Protein AF-Q69IJ0-F1 (afdb_monomer_lite)

Organism: Oryza sativa subsp. japonica (NCBI:txid39947)

Radius of gyration: 19.17 Å; chains: 1; bounding box: 58×36×35 Å

pLDDT: mean 77.03, std 14.43, range [33.19, 94.06]

Secondary structure (DSSP, 8-state):
-HHHHHHHHHHHHHHHHHHHHHHHHHHHHHHHHHHHHHHHHGGG-SS-HHHHHHHHHHHHHHHHHHHHTT----HHHHHHHHHHHHHHHTTT-HHHHHHHHHHHHHHHHHHHHHHHTT---------

Sequence (127 aa):
MAQNKTMALLLATLVAVVAVVRATEEKDIEEAVCSEHCNDEEKEGTIDHKHCVDIYILTNRELFGALERGMKPSMEQFSALCNEGCSKEFKEDPATNKKCVDSCIVDAKELNGHLAKGGASSVPARA

Foldseek 3Di:
DVVVVVVVVVVVVVVVVVVVVVVVVVVVVLLVVQLVVLVVVCVVVLDDSVLSSVLSSLLVCLCVVCVVVVHPDQLVRSLVSQLVSLCVVCVVPVSSSVVSSVVSNVVSVVSNVCVVVVDPDDPPPDD

Structure (mmCIF, N/CA/C/O backbone):
data_AF-Q69IJ0-F1
#
_entry.id   AF-Q69IJ0-F1
#
loop_
_atom_site.group_PDB
_atom_site.id
_atom_site.type_symbol
_atom_site.label_atom_id
_atom_site.label_alt_id
_atom_site.label_comp_id
_atom_site.label_asym_id
_atom_site.label_entity_id
_atom_site.label_seq_id
_atom_site.pdbx_PDB_ins_code
_atom_site.Cartn_x
_atom_site.Cartn_y
_atom_site.Cartn_z
_atom_site.occupancy
_atom_site.B_iso_or_equiv
_atom_site.auth_seq_id
_atom_site.auth_comp_id
_atom_site.auth_asym_id
_atom_site.auth_atom_id
_atom_site.pdbx_PDB_model_num
ATOM 1 N N . MET A 1 1 ? -49.354 -19.114 -0.661 1.00 59.06 1 MET A N 1
ATOM 2 C CA . MET A 1 1 ? -47.931 -19.366 -0.312 1.00 59.06 1 MET A CA 1
ATOM 3 C C . MET A 1 1 ? -46.922 -18.849 -1.350 1.00 59.06 1 MET A C 1
ATOM 5 O O . MET A 1 1 ? -45.817 -18.518 -0.946 1.00 59.06 1 MET A O 1
ATOM 9 N N . ALA A 1 2 ? -47.256 -18.734 -2.648 1.00 61.66 2 ALA A N 1
ATOM 10 C CA . ALA A 1 2 ? -46.324 -18.227 -3.673 1.00 61.66 2 ALA A CA 1
ATOM 11 C C . ALA A 1 2 ? -45.944 -16.739 -3.505 1.00 61.66 2 ALA A C 1
ATOM 13 O O . ALA A 1 2 ? -44.785 -16.389 -3.686 1.00 61.66 2 ALA A O 1
ATOM 14 N N . GLN A 1 3 ? -46.887 -15.893 -3.074 1.00 64.44 3 GLN A N 1
ATOM 15 C CA . GLN A 1 3 ? -46.674 -14.447 -2.932 1.00 64.44 3 GLN A CA 1
ATOM 16 C C . GLN A 1 3 ? -45.586 -14.083 -1.904 1.00 64.44 3 GLN A C 1
ATOM 18 O O . GLN A 1 3 ? -44.828 -13.145 -2.110 1.00 64.44 3 GLN A O 1
ATOM 23 N N . ASN A 1 4 ? -45.455 -14.850 -0.814 1.00 69.75 4 ASN A N 1
ATOM 24 C CA . ASN A 1 4 ? -44.410 -14.595 0.182 1.00 69.75 4 ASN A CA 1
ATOM 25 C C . ASN A 1 4 ? -43.009 -14.916 -0.372 1.00 69.75 4 ASN A C 1
ATOM 27 O O . ASN A 1 4 ? -42.046 -14.217 -0.078 1.00 69.75 4 ASN A O 1
ATOM 31 N N . LYS A 1 5 ? -42.900 -15.941 -1.233 1.00 72.94 5 LYS A N 1
ATOM 32 C CA . LYS A 1 5 ? -41.632 -16.294 -1.887 1.00 72.94 5 LYS A CA 1
ATOM 33 C C . LYS A 1 5 ? -41.193 -15.223 -2.885 1.00 72.94 5 LYS A C 1
ATOM 35 O O . LYS A 1 5 ? -40.012 -14.900 -2.914 1.00 72.94 5 LYS A O 1
ATOM 40 N N . THR A 1 6 ? -42.115 -14.654 -3.667 1.00 77.56 6 THR A N 1
ATOM 41 C CA . THR A 1 6 ? -41.784 -13.554 -4.591 1.00 77.56 6 THR A CA 1
ATOM 42 C C . THR A 1 6 ? -41.367 -12.289 -3.851 1.00 77.56 6 THR A C 1
ATOM 44 O O . THR A 1 6 ? -40.383 -11.675 -4.248 1.00 77.56 6 THR A O 1
ATOM 47 N N . MET A 1 7 ? -42.039 -11.928 -2.752 1.00 74.19 7 MET A N 1
ATOM 48 C CA . MET A 1 7 ? -41.624 -10.774 -1.941 1.00 74.19 7 MET A CA 1
ATOM 49 C C . MET A 1 7 ? -40.246 -10.991 -1.303 1.00 74.19 7 MET A C 1
ATOM 51 O O . MET A 1 7 ? -39.407 -10.097 -1.357 1.00 74.19 7 MET A O 1
ATOM 55 N N . ALA A 1 8 ? -39.975 -12.186 -0.766 1.00 80.81 8 ALA A N 1
ATOM 56 C CA . ALA A 1 8 ? -38.658 -12.523 -0.226 1.00 80.81 8 ALA A CA 1
ATOM 57 C C . ALA A 1 8 ? -37.554 -12.460 -1.296 1.00 80.81 8 ALA A C 1
ATOM 59 O O . ALA A 1 8 ? -36.475 -11.938 -1.026 1.00 80.81 8 ALA A O 1
ATOM 60 N N . LEU A 1 9 ? -37.833 -12.940 -2.515 1.00 84.62 9 LEU A N 1
ATOM 61 C CA . LEU A 1 9 ? -36.892 -12.867 -3.634 1.00 84.62 9 LEU A CA 1
ATOM 62 C C . LEU A 1 9 ? -36.588 -11.410 -4.012 1.00 84.62 9 LEU A C 1
ATOM 64 O O . LEU A 1 9 ? -35.423 -11.050 -4.131 1.00 84.62 9 LEU A O 1
ATOM 68 N N . LEU A 1 10 ? -37.620 -10.565 -4.137 1.00 84.56 10 LEU A N 1
ATOM 69 C CA . LEU A 1 10 ? -37.459 -9.143 -4.464 1.00 84.56 10 LEU A CA 1
ATOM 70 C C . LEU A 1 10 ? -36.643 -8.401 -3.400 1.00 84.56 10 LEU A C 1
ATOM 72 O O . LEU A 1 10 ? -35.755 -7.624 -3.745 1.00 84.56 10 LEU A O 1
ATOM 76 N N . LEU A 1 11 ? -36.904 -8.669 -2.116 1.00 85.25 11 LEU A N 1
ATOM 77 C CA . LEU A 1 11 ? -36.132 -8.095 -1.013 1.00 85.25 11 LEU A CA 1
ATOM 78 C C . LEU A 1 11 ? -34.669 -8.552 -1.048 1.00 85.25 11 LEU A C 1
ATOM 80 O O . LEU A 1 11 ? -33.777 -7.722 -0.897 1.00 85.25 11 LEU A O 1
ATOM 84 N N . ALA A 1 12 ? -34.408 -9.839 -1.299 1.00 84.50 12 ALA A N 1
ATOM 85 C CA . ALA A 1 12 ? -33.046 -10.354 -1.425 1.00 84.50 12 ALA A CA 1
ATOM 86 C C . ALA A 1 12 ? -32.292 -9.712 -2.604 1.00 84.50 12 ALA A C 1
ATOM 88 O O . ALA A 1 12 ? -31.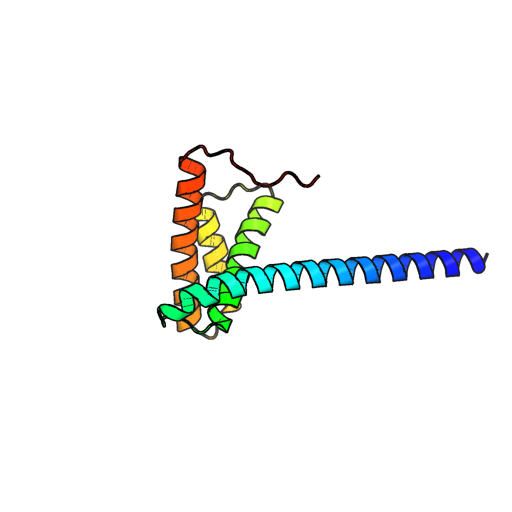130 -9.337 -2.453 1.00 84.50 12 ALA A O 1
ATOM 89 N N . THR A 1 13 ? -32.952 -9.522 -3.754 1.00 86.56 13 THR A N 1
ATOM 90 C CA . THR A 1 13 ? -32.361 -8.818 -4.903 1.00 86.56 13 THR A CA 1
ATOM 91 C C . THR A 1 13 ? -32.048 -7.360 -4.567 1.00 86.56 13 THR A C 1
ATOM 93 O O . THR A 1 13 ? -30.964 -6.889 -4.894 1.00 86.56 13 THR A O 1
ATOM 96 N N . LEU A 1 14 ? -32.942 -6.657 -3.866 1.00 82.56 14 LEU A N 1
ATOM 97 C CA . LEU A 1 14 ? -32.702 -5.282 -3.415 1.00 82.56 14 LEU A CA 1
ATOM 98 C C . LEU A 1 14 ? -31.500 -5.184 -2.470 1.00 82.56 14 LEU A C 1
ATOM 100 O O . LEU A 1 14 ? -30.657 -4.311 -2.656 1.00 82.56 14 LEU A O 1
ATOM 104 N N . VAL A 1 15 ? -31.384 -6.093 -1.497 1.00 86.00 15 VAL A N 1
ATOM 105 C CA . VAL A 1 15 ? -30.232 -6.134 -0.579 1.00 86.00 15 VAL A CA 1
ATOM 106 C C . VAL A 1 15 ? -28.931 -6.376 -1.344 1.00 86.00 15 VAL A C 1
ATOM 108 O O . VAL A 1 15 ? -27.944 -5.691 -1.085 1.00 86.00 15 VAL A O 1
ATOM 111 N N . ALA A 1 16 ? -28.932 -7.294 -2.314 1.00 86.69 16 ALA A N 1
ATOM 112 C CA . ALA A 1 16 ? -27.762 -7.550 -3.149 1.00 86.69 16 ALA A CA 1
ATOM 113 C C . ALA A 1 16 ? -27.368 -6.318 -3.982 1.00 86.69 16 ALA A C 1
ATOM 115 O O . ALA A 1 16 ? -26.194 -5.960 -4.014 1.00 86.69 16 ALA A O 1
ATOM 116 N N . VAL A 1 17 ? -28.333 -5.628 -4.600 1.00 79.25 17 VAL A N 1
ATOM 117 C CA . VAL A 1 17 ? -28.070 -4.400 -5.371 1.00 79.25 17 VAL A CA 1
ATOM 118 C C . VAL A 1 17 ? -27.518 -3.296 -4.472 1.00 79.25 17 VAL A C 1
ATOM 120 O O . VAL A 1 17 ? -26.524 -2.676 -4.829 1.00 79.25 17 VAL A O 1
ATOM 123 N N . VAL A 1 18 ? -28.100 -3.080 -3.289 1.00 74.69 18 VAL A N 1
ATOM 124 C CA . VAL A 1 18 ? -27.609 -2.068 -2.337 1.00 74.69 18 VAL A CA 1
ATOM 125 C C . VAL A 1 18 ? -26.194 -2.396 -1.856 1.00 74.69 18 VAL A C 1
ATOM 127 O O . VAL A 1 18 ? -25.373 -1.491 -1.741 1.00 74.69 18 VAL A O 1
ATOM 130 N N . ALA A 1 19 ? -25.886 -3.670 -1.602 1.00 80.81 19 ALA A N 1
ATOM 131 C CA . ALA A 1 19 ? -24.539 -4.088 -1.219 1.00 80.81 19 ALA A CA 1
ATOM 132 C C . ALA A 1 19 ? -23.519 -3.845 -2.343 1.00 80.81 19 ALA A C 1
ATOM 134 O O . ALA A 1 19 ? -22.429 -3.352 -2.068 1.00 80.81 19 ALA A O 1
ATOM 135 N N . VAL A 1 20 ? -23.884 -4.135 -3.598 1.00 77.75 20 VAL A N 1
ATOM 136 C CA . VAL A 1 20 ? -23.030 -3.855 -4.762 1.00 77.75 20 VAL A CA 1
ATOM 137 C C . VAL A 1 20 ? -22.823 -2.353 -4.935 1.00 77.75 20 VAL A C 1
ATOM 139 O O . VAL A 1 20 ? -21.682 -1.936 -5.062 1.00 77.75 20 VAL A O 1
ATOM 142 N N . VAL A 1 21 ? -23.885 -1.540 -4.870 1.00 65.62 21 VAL A N 1
ATOM 143 C CA . VAL A 1 21 ? -23.780 -0.073 -4.988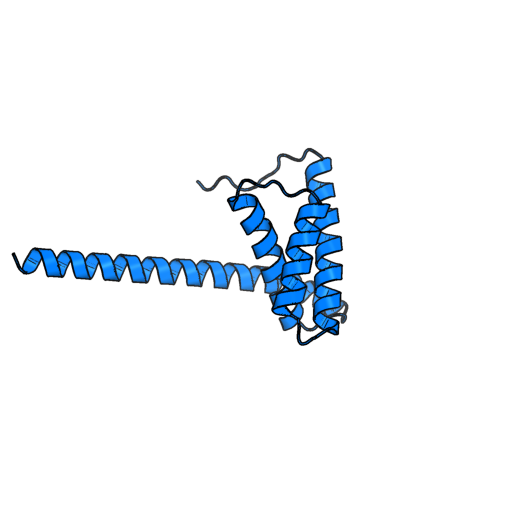 1.00 65.62 21 VAL A CA 1
ATOM 144 C C . VAL A 1 21 ? -22.853 0.492 -3.917 1.00 65.62 21 VAL A C 1
ATOM 146 O O . VAL A 1 21 ? -21.940 1.231 -4.255 1.00 65.62 21 VAL A O 1
ATOM 149 N N . ARG A 1 22 ? -23.010 0.079 -2.653 1.00 60.28 22 ARG A N 1
ATOM 150 C CA . ARG A 1 22 ? -22.130 0.537 -1.567 1.00 60.28 22 ARG A CA 1
ATOM 151 C C . ARG A 1 22 ? -20.678 0.117 -1.764 1.00 60.28 22 ARG A C 1
ATOM 153 O O . ARG A 1 22 ? -19.788 0.910 -1.502 1.00 60.28 22 ARG A O 1
ATOM 160 N N . ALA A 1 23 ? -20.442 -1.116 -2.212 1.00 73.25 23 ALA A N 1
ATOM 161 C CA . ALA A 1 23 ? -19.092 -1.585 -2.500 1.00 73.25 23 ALA A CA 1
ATOM 162 C C . ALA A 1 23 ? -18.466 -0.813 -3.671 1.00 73.25 23 ALA A C 1
ATOM 164 O O . ALA A 1 23 ? -17.281 -0.510 -3.630 1.00 73.25 23 ALA A O 1
ATOM 165 N N . THR A 1 24 ? -19.248 -0.483 -4.700 1.00 71.56 24 THR A N 1
ATOM 166 C CA . THR A 1 24 ? -18.789 0.350 -5.816 1.00 71.56 24 THR A CA 1
ATOM 167 C C . THR A 1 24 ? -18.484 1.772 -5.350 1.00 71.56 24 THR A C 1
ATOM 169 O O . THR A 1 24 ? -17.370 2.224 -5.570 1.00 71.56 24 THR A O 1
ATOM 172 N N . GLU A 1 25 ? -19.393 2.417 -4.610 1.00 75.00 25 GLU A N 1
ATOM 173 C CA . GLU A 1 25 ? -19.172 3.759 -4.053 1.00 75.00 25 GLU A CA 1
ATOM 174 C C . GLU A 1 25 ? -17.927 3.818 -3.160 1.00 75.00 25 GLU A C 1
ATOM 176 O O . GLU A 1 25 ? -17.151 4.761 -3.256 1.00 75.00 25 GLU A O 1
ATOM 181 N N . GLU A 1 26 ? -17.705 2.816 -2.305 1.00 75.25 26 GLU A N 1
ATOM 182 C CA . GLU A 1 26 ? -16.527 2.782 -1.431 1.00 75.25 26 GLU A CA 1
ATOM 183 C C . GLU A 1 26 ? -15.225 2.686 -2.240 1.00 75.25 26 GLU A C 1
ATOM 185 O O . GLU A 1 26 ? -14.274 3.407 -1.943 1.00 75.25 26 GLU A O 1
ATOM 190 N N . LYS A 1 27 ? -15.209 1.879 -3.311 1.00 75.00 27 LYS A N 1
ATOM 191 C CA . LYS A 1 27 ? -14.057 1.786 -4.220 1.00 75.00 27 LYS A CA 1
ATOM 192 C C . LYS A 1 27 ? -13.849 3.056 -5.042 1.00 75.00 27 LYS A C 1
ATOM 194 O O . LYS A 1 27 ? -12.709 3.471 -5.197 1.00 75.00 27 LYS A O 1
ATOM 199 N N . ASP A 1 28 ? -14.919 3.682 -5.530 1.00 79.19 28 ASP A N 1
ATOM 200 C CA . ASP A 1 28 ? -14.836 4.942 -6.279 1.00 79.19 28 ASP A CA 1
ATOM 201 C C . ASP A 1 28 ? -14.295 6.078 -5.392 1.00 79.19 28 ASP A C 1
ATOM 203 O O . ASP A 1 28 ? -13.494 6.897 -5.841 1.00 79.19 28 ASP A O 1
ATOM 207 N N . ILE A 1 29 ? -14.707 6.125 -4.118 1.00 81.50 29 ILE A N 1
ATOM 208 C CA . ILE A 1 29 ? -14.196 7.099 -3.142 1.00 81.50 29 ILE A CA 1
ATOM 209 C C . ILE A 1 29 ? -12.724 6.826 -2.834 1.00 81.50 29 ILE A C 1
ATOM 211 O O . ILE A 1 29 ? -11.932 7.766 -2.816 1.00 81.50 29 ILE A O 1
ATOM 215 N N . GLU A 1 30 ? -12.356 5.565 -2.593 1.00 80.62 30 GLU A N 1
ATOM 216 C CA . GLU A 1 30 ? -10.962 5.183 -2.362 1.00 80.62 30 GLU A CA 1
ATOM 217 C C . GLU A 1 30 ? -10.095 5.598 -3.555 1.00 80.62 30 GLU A C 1
ATOM 219 O O . GLU A 1 30 ? -9.150 6.363 -3.375 1.00 80.62 30 GLU A O 1
ATOM 224 N N . GLU A 1 31 ? -10.463 5.203 -4.776 1.00 85.00 31 GLU A N 1
ATOM 225 C CA . GLU A 1 31 ? -9.735 5.548 -5.999 1.00 85.00 31 GLU A CA 1
ATOM 226 C C . GLU A 1 31 ? -9.623 7.067 -6.198 1.00 85.00 31 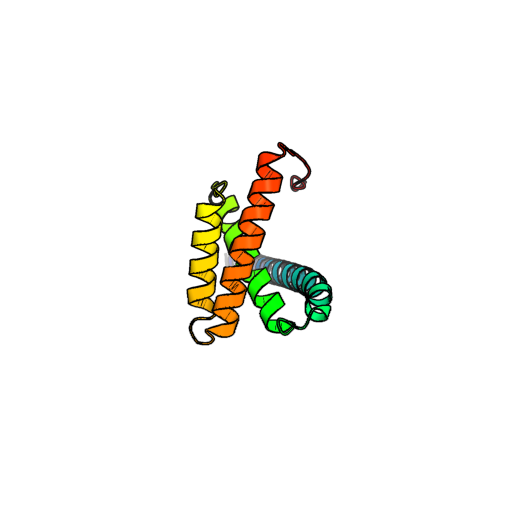GLU A C 1
ATOM 228 O O . GLU A 1 31 ? -8.550 7.561 -6.544 1.00 85.00 31 GLU A O 1
ATOM 233 N N . ALA A 1 32 ? -10.684 7.832 -5.916 1.00 85.19 32 ALA A N 1
ATOM 234 C CA . ALA A 1 32 ? -10.656 9.290 -6.017 1.00 85.19 32 ALA A CA 1
ATOM 235 C C . ALA A 1 32 ? -9.672 9.932 -5.024 1.00 85.19 32 ALA A C 1
ATOM 237 O O . ALA A 1 32 ? -8.900 10.808 -5.417 1.00 85.19 32 ALA A O 1
ATOM 238 N N . VAL A 1 33 ? -9.662 9.482 -3.765 1.00 81.88 33 VAL A N 1
ATOM 239 C CA . VAL A 1 33 ? -8.723 9.973 -2.739 1.00 81.88 33 VAL A CA 1
ATOM 240 C C . VAL A 1 33 ? -7.283 9.608 -3.104 1.00 81.88 33 VAL A C 1
ATOM 242 O O . VAL A 1 33 ? -6.394 10.456 -3.025 1.00 81.88 33 VAL A O 1
ATOM 245 N N . CYS A 1 34 ? -7.056 8.373 -3.560 1.00 85.44 34 CYS A N 1
ATOM 246 C CA . CYS A 1 34 ? -5.747 7.926 -4.040 1.00 85.44 34 CYS A CA 1
ATOM 247 C C . CYS A 1 34 ? -5.288 8.777 -5.230 1.00 85.44 34 CYS A C 1
ATOM 249 O O . CYS A 1 34 ? -4.156 9.249 -5.269 1.00 85.44 34 CYS A O 1
ATOM 251 N N . SER A 1 35 ? -6.182 9.017 -6.191 1.00 86.50 35 SER A N 1
ATOM 252 C CA . SER A 1 35 ? -5.882 9.819 -7.372 1.00 86.50 35 SER A CA 1
ATOM 253 C C . SER A 1 35 ? -5.565 11.266 -7.010 1.00 86.50 35 SER A C 1
ATOM 255 O O . SER A 1 35 ? -4.689 11.852 -7.638 1.00 86.50 35 SER A O 1
ATOM 257 N N . GLU A 1 36 ? -6.256 11.872 -6.046 1.00 84.06 36 GLU A N 1
ATOM 258 C CA . GLU A 1 36 ? -5.932 13.226 -5.587 1.00 84.06 36 GLU A CA 1
ATOM 259 C C . GLU A 1 36 ? -4.508 13.288 -5.024 1.00 84.06 36 GLU A C 1
ATOM 261 O O . GLU A 1 36 ? -3.730 14.141 -5.447 1.00 84.06 36 GLU A O 1
ATOM 266 N N . HIS A 1 37 ? -4.141 12.332 -4.167 1.00 78.69 37 HIS A N 1
ATOM 267 C CA . HIS A 1 37 ? -2.795 12.243 -3.600 1.00 78.69 37 HIS A CA 1
ATOM 268 C C . HIS A 1 37 ? -1.719 12.050 -4.682 1.00 78.69 37 HIS A C 1
ATOM 270 O O . HIS A 1 37 ? -0.707 12.749 -4.710 1.00 78.69 37 HIS A O 1
ATOM 276 N N . CYS A 1 38 ? -1.981 11.162 -5.639 1.00 83.00 38 CYS A N 1
ATOM 277 C CA . CYS A 1 38 ? -1.045 10.847 -6.713 1.00 83.00 38 CYS A CA 1
ATOM 278 C C . CYS A 1 38 ? -0.849 11.978 -7.722 1.00 83.00 38 CYS A C 1
ATOM 280 O O . CYS A 1 38 ? 0.246 12.129 -8.258 1.00 83.00 38 CYS A O 1
ATOM 282 N N . ASN A 1 39 ? -1.859 12.825 -7.940 1.00 79.56 39 ASN A N 1
ATOM 283 C CA . ASN A 1 39 ? -1.701 14.027 -8.765 1.00 79.56 39 ASN A CA 1
ATOM 284 C C . ASN A 1 39 ? -0.682 15.017 -8.165 1.00 79.56 39 ASN A C 1
ATOM 286 O O . ASN A 1 39 ? -0.086 15.819 -8.895 1.00 79.56 39 ASN A O 1
ATOM 290 N N . ASP A 1 40 ? -0.490 14.996 -6.844 1.00 71.38 40 ASP A N 1
ATOM 291 C CA . ASP A 1 40 ? 0.530 15.809 -6.188 1.00 71.38 40 ASP A CA 1
ATOM 292 C C . ASP A 1 40 ? 1.921 15.170 -6.261 1.00 71.38 40 ASP A C 1
ATOM 294 O O . ASP A 1 40 ? 2.891 15.902 -6.477 1.00 71.38 40 ASP A O 1
ATOM 298 N N . GLU A 1 41 ? 2.020 13.838 -6.196 1.00 62.28 41 GLU A N 1
ATOM 299 C CA . GLU A 1 41 ? 3.287 13.103 -6.345 1.00 62.28 41 GLU A CA 1
ATOM 300 C C . GLU A 1 41 ? 3.791 13.005 -7.794 1.00 62.28 41 GLU A C 1
ATOM 302 O O . GLU A 1 41 ? 5.002 13.041 -8.019 1.00 62.28 41 GLU A O 1
ATOM 307 N N . GLU A 1 42 ? 2.914 12.938 -8.806 1.00 57.38 42 GLU A N 1
ATOM 308 C CA . GLU A 1 42 ? 3.327 12.838 -10.220 1.00 57.38 42 GLU A CA 1
ATOM 309 C C . GLU A 1 42 ? 4.202 14.039 -10.641 1.00 57.38 42 GLU A C 1
ATOM 311 O O . GLU A 1 42 ? 5.074 13.923 -11.507 1.00 57.38 42 GLU A O 1
ATOM 316 N N . LYS A 1 43 ? 4.060 15.184 -9.955 1.00 53.66 43 LYS A N 1
ATOM 317 C CA . LYS A 1 43 ? 4.924 16.365 -10.128 1.00 53.66 43 LYS A CA 1
ATOM 318 C C . LYS A 1 43 ? 6.398 16.083 -9.805 1.00 53.66 43 LYS A C 1
ATOM 320 O O . LYS A 1 43 ? 7.261 16.788 -10.331 1.00 53.66 43 LYS A O 1
ATOM 325 N N . GLU A 1 44 ? 6.703 15.068 -8.996 1.00 58.59 44 GLU A N 1
ATOM 326 C CA . GLU A 1 44 ? 8.074 14.624 -8.705 1.00 58.59 44 GLU A CA 1
ATOM 327 C C . GLU A 1 44 ? 8.625 13.625 -9.742 1.00 58.59 44 GLU A C 1
ATOM 329 O O . GLU A 1 44 ? 9.827 13.348 -9.758 1.00 58.59 44 GLU A O 1
ATOM 334 N N . GLY A 1 45 ? 7.791 13.132 -10.667 1.00 58.31 45 GLY A N 1
ATOM 335 C CA . GLY A 1 45 ? 8.212 12.370 -11.849 1.00 58.31 45 GLY A 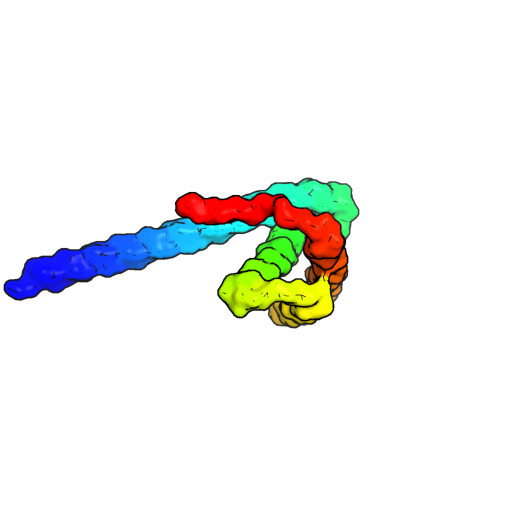CA 1
ATOM 336 C C . GLY A 1 45 ? 8.797 10.981 -11.568 1.00 58.31 45 GLY A C 1
ATOM 337 O O . GLY A 1 45 ? 9.478 10.413 -12.427 1.00 58.31 45 GLY A O 1
ATOM 338 N N . THR A 1 46 ? 8.579 10.421 -10.378 1.00 66.06 46 THR A N 1
ATOM 339 C CA . THR A 1 46 ? 9.177 9.141 -9.971 1.00 66.06 46 THR A CA 1
ATOM 340 C C . THR A 1 46 ? 8.310 7.936 -10.315 1.00 66.06 46 THR A C 1
ATOM 342 O O . THR A 1 46 ? 8.851 6.843 -10.491 1.00 66.06 46 THR A O 1
ATOM 345 N N . ILE A 1 47 ? 6.997 8.097 -10.463 1.00 74.75 47 ILE A N 1
ATOM 346 C CA . ILE A 1 47 ? 6.023 7.031 -10.715 1.00 74.75 47 ILE A CA 1
ATOM 347 C C . ILE A 1 47 ? 4.909 7.564 -11.619 1.00 74.75 47 ILE A C 1
ATOM 349 O O . ILE A 1 47 ? 4.565 8.737 -11.527 1.00 74.75 47 ILE A O 1
ATOM 353 N N . ASP A 1 48 ? 4.381 6.745 -12.531 1.00 83.44 48 ASP A N 1
ATOM 354 C CA . ASP A 1 48 ? 3.186 7.148 -13.273 1.00 83.44 48 ASP A CA 1
ATOM 355 C C . ASP A 1 48 ? 1.949 7.079 -12.377 1.00 83.44 48 ASP A C 1
ATOM 357 O O . ASP A 1 48 ? 1.865 6.271 -11.447 1.00 83.44 48 ASP A O 1
ATOM 361 N N . HIS A 1 49 ? 0.975 7.926 -12.703 1.00 84.75 49 HIS A N 1
ATOM 362 C CA . HIS A 1 49 ? -0.243 8.115 -11.923 1.00 84.75 49 HIS A CA 1
ATOM 363 C C . HIS A 1 49 ? -0.951 6.810 -11.560 1.00 84.75 49 HIS A C 1
ATOM 365 O O . HIS A 1 49 ? -1.380 6.624 -10.425 1.00 84.75 49 HIS A O 1
ATOM 371 N N . LYS A 1 50 ? -1.046 5.878 -12.514 1.00 86.12 50 LYS A N 1
ATOM 372 C CA . LYS A 1 50 ? -1.746 4.614 -12.295 1.00 86.12 50 LYS A CA 1
ATOM 373 C C . LYS A 1 50 ? -1.040 3.773 -11.235 1.00 86.12 50 LYS A C 1
ATOM 375 O O . LYS A 1 50 ? -1.690 3.334 -10.292 1.00 86.12 50 LYS A O 1
ATOM 380 N N . HIS A 1 51 ? 0.271 3.569 -11.363 1.00 84.81 51 HIS A N 1
ATOM 381 C CA . HIS A 1 51 ? 1.004 2.799 -10.360 1.00 84.81 51 HIS A CA 1
ATOM 382 C C . HIS A 1 51 ? 0.996 3.479 -8.990 1.00 84.81 51 HIS A C 1
ATOM 384 O O . HIS A 1 51 ? 0.962 2.780 -7.984 1.00 84.81 51 HIS A O 1
ATOM 390 N N . CYS A 1 52 ? 0.979 4.813 -8.932 1.00 84.75 52 CYS A N 1
ATOM 391 C CA . CYS A 1 52 ? 0.792 5.512 -7.664 1.00 84.75 52 CYS A CA 1
ATOM 392 C C . CYS A 1 52 ? -0.559 5.163 -7.022 1.00 84.75 52 CYS A C 1
ATOM 394 O O . CYS A 1 52 ? -0.600 4.743 -5.865 1.00 84.75 52 CYS A O 1
ATOM 396 N N . VAL A 1 53 ? -1.655 5.259 -7.784 1.00 88.06 53 VAL A N 1
ATOM 397 C CA . VAL A 1 53 ? -3.001 4.936 -7.288 1.00 88.06 53 VAL A CA 1
ATOM 398 C C . VAL A 1 53 ? -3.072 3.480 -6.827 1.00 88.06 53 VAL A C 1
ATOM 400 O O . VAL A 1 53 ? -3.538 3.217 -5.720 1.00 88.06 53 VAL A O 1
ATOM 403 N N . ASP A 1 54 ? -2.548 2.545 -7.624 1.00 88.38 54 ASP A N 1
ATOM 404 C CA . ASP A 1 54 ? -2.539 1.118 -7.288 1.00 88.38 54 ASP A CA 1
ATOM 405 C C . ASP A 1 54 ? -1.753 0.840 -5.988 1.00 88.38 54 ASP A C 1
ATOM 407 O O . ASP A 1 54 ? -2.203 0.061 -5.143 1.00 88.38 54 ASP A O 1
ATOM 411 N N . ILE A 1 55 ? -0.603 1.500 -5.791 1.00 86.25 55 ILE A N 1
ATOM 412 C CA . ILE A 1 55 ? 0.185 1.393 -4.553 1.00 86.25 55 ILE A CA 1
ATOM 413 C C . ILE A 1 55 ? -0.601 1.948 -3.366 1.00 86.25 55 ILE A C 1
ATOM 415 O O . ILE A 1 55 ? -0.686 1.284 -2.335 1.00 86.25 55 ILE A O 1
ATOM 419 N N . TYR A 1 56 ? -1.214 3.123 -3.500 1.00 86.56 56 TYR A N 1
ATOM 420 C CA . TYR A 1 56 ? -1.914 3.765 -2.388 1.00 86.56 56 TYR A CA 1
ATOM 421 C C . TYR A 1 56 ? -3.153 2.969 -1.946 1.00 86.56 56 TYR A C 1
ATOM 423 O O . TYR A 1 56 ? -3.378 2.783 -0.746 1.00 86.56 56 TYR A O 1
ATOM 431 N N . ILE A 1 57 ? -3.912 2.415 -2.900 1.00 89.00 57 ILE A N 1
ATOM 432 C CA . ILE A 1 57 ? -5.018 1.484 -2.620 1.00 89.00 57 ILE A CA 1
ATOM 433 C C . ILE A 1 57 ? -4.498 0.261 -1.857 1.00 89.00 57 ILE A C 1
ATOM 435 O O . ILE A 1 57 ? -5.075 -0.142 -0.845 1.00 89.00 57 ILE A O 1
ATOM 439 N N . LEU A 1 58 ? -3.395 -0.340 -2.313 1.00 88.69 58 LEU A N 1
ATOM 440 C CA . LEU A 1 58 ? -2.816 -1.512 -1.659 1.00 88.69 58 LEU A CA 1
ATOM 441 C C . LEU A 1 58 ? -2.411 -1.203 -0.218 1.00 88.69 58 LEU A C 1
ATOM 443 O O . LEU A 1 58 ? -2.749 -1.957 0.701 1.00 88.69 58 LEU A O 1
ATOM 447 N N . THR A 1 59 ? -1.725 -0.086 -0.012 1.00 84.69 59 THR A N 1
ATOM 448 C CA . THR A 1 59 ? -1.238 0.308 1.303 1.00 84.69 59 THR A CA 1
ATOM 449 C C . THR A 1 59 ? -2.391 0.585 2.271 1.00 84.69 59 THR A C 1
ATOM 451 O O . THR A 1 59 ? -2.384 0.085 3.403 1.00 84.69 59 THR A O 1
ATOM 454 N N . ASN A 1 60 ? -3.436 1.285 1.817 1.00 83.88 60 ASN A N 1
ATOM 455 C CA . ASN A 1 60 ? -4.653 1.506 2.601 1.00 83.88 60 ASN A CA 1
ATOM 456 C C . ASN A 1 60 ? -5.367 0.202 2.930 1.00 83.88 60 ASN A C 1
ATOM 458 O O . ASN A 1 60 ? -5.748 -0.022 4.082 1.00 83.88 60 ASN A O 1
ATOM 462 N N . ARG A 1 61 ? -5.510 -0.691 1.952 1.00 85.69 61 ARG A N 1
ATOM 463 C CA . ARG A 1 61 ? -6.133 -1.996 2.160 1.00 85.69 61 ARG A CA 1
ATOM 464 C C . ARG A 1 61 ? -5.414 -2.804 3.237 1.00 85.69 61 ARG A C 1
ATOM 466 O O . ARG A 1 61 ? -6.079 -3.408 4.082 1.00 85.69 61 ARG A O 1
ATOM 473 N N . GLU A 1 62 ? -4.083 -2.823 3.240 1.00 83.12 62 GLU A N 1
ATOM 474 C CA . GLU A 1 62 ? -3.321 -3.533 4.272 1.00 83.12 62 GLU A CA 1
ATOM 475 C C . GLU A 1 62 ? -3.422 -2.844 5.642 1.00 83.12 62 GLU A C 1
ATOM 477 O O . GLU A 1 62 ? -3.581 -3.525 6.664 1.00 83.12 62 GLU A O 1
ATOM 482 N N . LEU A 1 63 ? -3.422 -1.506 5.677 1.00 79.56 63 LEU A N 1
ATOM 483 C CA . LEU A 1 63 ? -3.603 -0.731 6.907 1.00 79.56 63 LEU A CA 1
ATOM 484 C C . LEU A 1 63 ? -4.982 -0.971 7.532 1.00 79.56 63 LEU A C 1
ATOM 486 O O . LEU A 1 63 ? -5.085 -1.407 8.683 1.00 79.56 63 LEU A O 1
ATOM 490 N N . PHE A 1 64 ? -6.046 -0.696 6.781 1.00 79.62 64 PHE A N 1
ATOM 491 C CA . PHE A 1 64 ? -7.419 -0.848 7.250 1.00 79.62 64 PHE A CA 1
ATOM 492 C C . PHE A 1 64 ? -7.750 -2.311 7.509 1.00 79.62 64 PHE A C 1
ATOM 494 O O . PHE A 1 64 ? -8.333 -2.615 8.547 1.00 79.62 64 PHE A O 1
ATOM 501 N N . GLY A 1 65 ? -7.281 -3.233 6.667 1.00 81.31 65 GLY A N 1
ATOM 502 C CA . GLY A 1 65 ? -7.432 -4.664 6.905 1.00 81.31 65 GLY A CA 1
ATOM 503 C C . GLY A 1 65 ? -6.789 -5.116 8.221 1.00 81.31 65 GLY A C 1
ATOM 504 O O . GLY A 1 65 ? -7.352 -5.956 8.926 1.00 81.31 65 GLY A O 1
ATOM 505 N N . ALA A 1 66 ? -5.634 -4.561 8.601 1.00 74.62 66 ALA A N 1
ATOM 506 C CA . ALA A 1 66 ? -5.043 -4.819 9.914 1.00 74.62 66 ALA A CA 1
ATOM 507 C C . ALA A 1 66 ? -5.900 -4.234 11.054 1.00 74.62 66 ALA A C 1
ATOM 509 O O . ALA A 1 66 ? -6.190 -4.944 12.022 1.00 74.62 66 ALA A O 1
ATOM 510 N N . LEU A 1 67 ? -6.363 -2.987 10.914 1.00 74.19 67 LEU A N 1
ATOM 511 C CA . LEU A 1 67 ? -7.203 -2.309 11.910 1.00 74.19 67 LEU A CA 1
ATOM 512 C C . LEU A 1 67 ? -8.554 -3.008 12.127 1.00 74.19 67 LEU A C 1
ATOM 514 O O . LEU A 1 67 ? -8.973 -3.180 13.273 1.00 74.19 67 LEU A O 1
ATOM 518 N N . GLU A 1 68 ? -9.210 -3.469 11.061 1.00 75.88 68 GLU A N 1
ATOM 519 C CA . GLU A 1 68 ? -10.463 -4.235 11.117 1.00 75.88 68 GLU A CA 1
ATOM 520 C C . GLU A 1 68 ? -10.291 -5.580 11.825 1.00 75.88 68 GLU A C 1
ATOM 522 O O . GLU A 1 68 ? -11.175 -6.022 12.561 1.00 75.88 68 GLU A O 1
ATOM 527 N N . ARG A 1 69 ? -9.117 -6.209 11.684 1.00 77.06 69 ARG A N 1
ATOM 528 C CA . ARG A 1 69 ? -8.736 -7.403 12.456 1.00 77.06 69 ARG A CA 1
ATOM 529 C C . ARG A 1 69 ? -8.429 -7.090 13.928 1.00 77.06 69 ARG A C 1
ATOM 531 O O . ARG A 1 69 ? -7.973 -7.971 14.657 1.00 77.06 69 ARG A O 1
ATOM 538 N N . GLY A 1 70 ? -8.650 -5.853 14.374 1.00 70.81 70 GLY A N 1
ATOM 539 C CA . GLY A 1 70 ? -8.342 -5.388 15.724 1.00 70.81 70 GLY A CA 1
ATOM 540 C C . GLY A 1 70 ? -6.841 -5.297 15.997 1.00 70.81 70 GLY A C 1
ATOM 541 O O . GLY A 1 70 ? -6.436 -5.119 17.148 1.00 70.81 70 GLY A O 1
ATOM 542 N N . MET A 1 71 ? -6.006 -5.424 14.963 1.00 68.94 71 MET A N 1
ATOM 543 C CA . MET A 1 71 ? -4.573 -5.230 15.086 1.00 68.94 71 MET A CA 1
ATOM 544 C C . MET A 1 71 ? -4.301 -3.735 14.966 1.00 68.94 71 MET A C 1
ATOM 546 O O . MET A 1 71 ? -4.672 -3.103 13.987 1.00 68.94 71 MET A O 1
ATOM 550 N N . LYS A 1 72 ? -3.631 -3.156 15.961 1.00 71.81 72 LYS A N 1
ATOM 551 C CA . LYS A 1 72 ? -2.905 -1.897 15.775 1.00 71.81 72 LYS A CA 1
ATOM 552 C C . LYS A 1 72 ? -1.502 -2.301 15.345 1.00 71.81 72 LYS A C 1
ATOM 554 O O . LYS A 1 72 ? -0.696 -2.571 16.239 1.00 71.81 72 LYS A O 1
ATOM 559 N N . PRO A 1 73 ? -1.244 -2.491 14.037 1.00 70.69 73 PRO A N 1
ATOM 560 C CA . PRO A 1 73 ? 0.029 -3.037 13.611 1.00 70.69 73 PRO A CA 1
ATOM 561 C C . PRO A 1 73 ? 1.148 -2.129 14.114 1.00 70.69 73 PRO A C 1
ATOM 563 O O . PRO A 1 73 ? 1.061 -0.902 14.020 1.00 70.69 73 PRO A O 1
ATOM 566 N N . SER A 1 74 ? 2.198 -2.728 14.672 1.00 78.56 74 SER A N 1
ATOM 567 C CA . SER A 1 74 ? 3.450 -1.997 14.837 1.00 78.56 74 SER A CA 1
ATOM 568 C C . SER A 1 74 ? 3.958 -1.545 13.464 1.00 78.56 74 SER A C 1
ATOM 570 O O . SER A 1 74 ? 3.574 -2.105 12.434 1.00 78.56 74 SER A O 1
ATOM 572 N N . MET A 1 75 ? 4.869 -0.570 13.447 1.00 81.81 75 MET A N 1
ATOM 573 C CA . MET A 1 75 ? 5.565 -0.141 12.227 1.00 81.81 75 MET A CA 1
ATOM 574 C C . MET A 1 75 ? 6.068 -1.338 11.402 1.00 81.81 75 MET A C 1
ATOM 576 O O . MET A 1 75 ? 5.869 -1.410 10.194 1.00 81.81 75 MET A O 1
ATOM 580 N N . GLU A 1 76 ? 6.694 -2.299 12.080 1.00 83.94 76 GLU A N 1
ATOM 581 C CA . GLU A 1 76 ? 7.280 -3.491 11.469 1.00 83.94 76 GLU A CA 1
ATOM 582 C C . GLU A 1 76 ? 6.210 -4.429 10.906 1.00 83.94 76 GLU A C 1
ATOM 584 O O . GLU A 1 76 ? 6.379 -4.965 9.815 1.00 83.94 76 GLU A O 1
ATOM 589 N N . GLN A 1 77 ? 5.093 -4.607 11.619 1.00 84.50 77 GLN A N 1
ATOM 590 C CA . GLN A 1 77 ? 3.986 -5.447 11.160 1.00 84.50 77 GLN A CA 1
ATOM 591 C C . GLN A 1 77 ? 3.298 -4.853 9.937 1.00 84.50 77 GLN A C 1
ATOM 593 O O . GLN A 1 77 ? 3.012 -5.580 8.990 1.00 84.50 77 GLN A O 1
ATOM 598 N N . PHE A 1 78 ? 3.050 -3.544 9.949 1.00 85.75 78 PHE A N 1
ATOM 599 C CA . PHE A 1 78 ? 2.454 -2.870 8.808 1.00 85.75 78 PHE A CA 1
ATOM 600 C C . PHE A 1 78 ? 3.384 -2.924 7.596 1.00 85.75 78 PHE A C 1
ATOM 602 O O . PHE A 1 78 ? 2.958 -3.352 6.528 1.00 85.75 78 PHE A O 1
ATOM 609 N N . SER A 1 79 ? 4.668 -2.597 7.779 1.00 87.62 79 SER A N 1
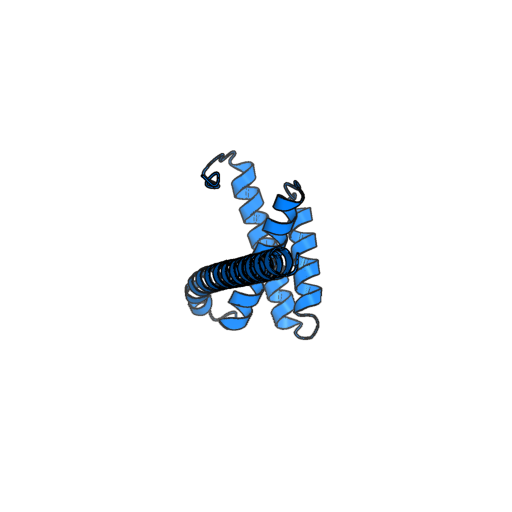ATOM 610 C CA . SER A 1 79 ? 5.650 -2.692 6.698 1.00 87.62 79 SER A CA 1
ATOM 611 C C . SER A 1 79 ? 5.739 -4.116 6.143 1.00 87.62 79 SER A C 1
ATOM 613 O O . SER A 1 79 ? 5.761 -4.286 4.931 1.00 87.62 79 SER A O 1
ATOM 615 N N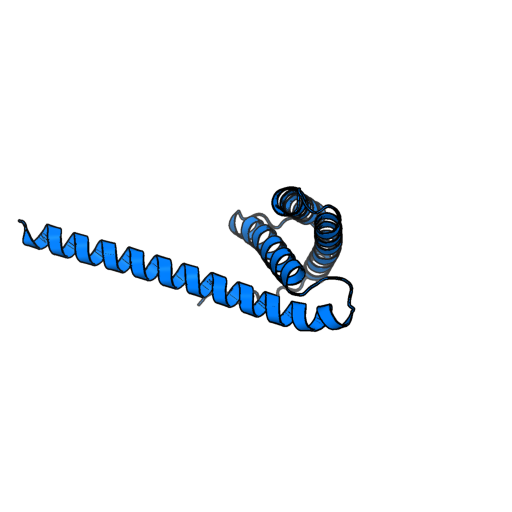 . ALA A 1 80 ? 5.717 -5.151 6.989 1.00 89.50 80 ALA A N 1
ATOM 616 C CA . ALA A 1 80 ? 5.736 -6.538 6.527 1.00 89.50 80 ALA A CA 1
ATOM 617 C C . ALA A 1 80 ? 4.493 -6.913 5.700 1.00 89.50 80 ALA A C 1
ATOM 619 O O . ALA A 1 80 ? 4.645 -7.508 4.634 1.00 89.50 80 ALA A O 1
ATOM 620 N N . LEU A 1 81 ? 3.291 -6.549 6.162 1.00 88.56 81 LEU A N 1
ATOM 621 C CA . LEU A 1 81 ? 2.038 -6.811 5.440 1.00 88.56 81 LEU A CA 1
ATOM 622 C C . LEU A 1 81 ? 1.998 -6.071 4.101 1.00 88.56 81 LEU A C 1
ATOM 624 O O . LEU A 1 81 ? 1.723 -6.675 3.068 1.00 88.56 81 LEU A O 1
ATOM 628 N N . CYS A 1 82 ? 2.348 -4.787 4.119 1.00 89.94 82 CYS A N 1
ATOM 629 C CA . CYS A 1 82 ? 2.397 -3.949 2.930 1.00 89.94 82 CYS A CA 1
ATOM 630 C C . CYS A 1 82 ? 3.423 -4.488 1.917 1.00 89.94 82 CYS A C 1
ATOM 632 O O . CYS A 1 82 ? 3.081 -4.719 0.761 1.00 89.94 82 CYS A O 1
ATOM 634 N N . ASN A 1 83 ? 4.635 -4.844 2.360 1.00 92.69 83 ASN A N 1
ATOM 635 C CA . ASN A 1 83 ? 5.660 -5.446 1.498 1.00 92.69 83 ASN A CA 1
ATOM 636 C C . ASN A 1 83 ? 5.220 -6.793 0.899 1.00 92.69 83 ASN A C 1
ATOM 638 O O . ASN A 1 83 ? 5.539 -7.095 -0.256 1.00 92.69 83 ASN A O 1
ATOM 642 N N . GLU A 1 84 ? 4.512 -7.621 1.674 1.00 93.44 84 GLU A N 1
ATOM 643 C CA . GLU A 1 84 ? 3.938 -8.874 1.180 1.00 93.44 84 GLU A CA 1
ATOM 644 C C . GLU A 1 84 ? 2.869 -8.604 0.112 1.00 93.44 84 GLU A C 1
ATOM 646 O O . GLU A 1 84 ? 2.857 -9.282 -0.919 1.00 93.44 84 GLU A O 1
ATOM 651 N N . GLY A 1 85 ? 2.017 -7.598 0.331 1.00 90.81 85 GLY A N 1
ATOM 652 C CA . GLY A 1 85 ? 1.056 -7.101 -0.651 1.00 90.81 85 GLY A CA 1
ATOM 653 C C . GLY A 1 85 ? 1.745 -6.657 -1.942 1.00 90.81 85 GLY A C 1
ATOM 654 O O . GLY A 1 85 ? 1.449 -7.207 -3.003 1.00 90.81 85 GLY A O 1
ATOM 655 N N . CYS A 1 86 ? 2.726 -5.754 -1.853 1.00 92.44 86 CYS A N 1
ATOM 656 C CA . CYS A 1 86 ? 3.503 -5.272 -2.998 1.00 92.44 86 CYS A CA 1
ATOM 657 C C . CYS A 1 86 ? 4.107 -6.423 -3.810 1.00 92.44 86 CYS A C 1
ATOM 659 O O . CYS A 1 86 ? 3.979 -6.474 -5.033 1.00 92.44 86 CYS A O 1
ATOM 661 N N . SER A 1 87 ? 4.711 -7.393 -3.117 1.00 94.06 87 SER A N 1
ATOM 662 C CA . SER A 1 87 ? 5.375 -8.534 -3.755 1.00 94.06 87 SER A CA 1
ATOM 663 C C . SER A 1 87 ? 4.400 -9.462 -4.482 1.00 94.06 87 SER A C 1
ATOM 665 O O . SER A 1 87 ? 4.806 -10.180 -5.399 1.00 94.06 87 SER A O 1
ATOM 667 N N . LYS A 1 88 ? 3.129 -9.490 -4.063 1.00 93.75 88 LYS A N 1
ATOM 668 C CA . LYS A 1 88 ? 2.068 -10.258 -4.724 1.00 93.75 88 LYS A CA 1
ATOM 669 C C . LYS A 1 88 ? 1.491 -9.502 -5.913 1.00 93.75 88 LYS A C 1
ATOM 671 O O . LYS A 1 88 ? 1.376 -10.102 -6.979 1.00 93.75 88 LYS A O 1
ATOM 676 N N . GLU A 1 89 ? 1.158 -8.229 -5.728 1.00 90.62 89 GLU A N 1
ATOM 677 C CA . GLU A 1 89 ? 0.482 -7.416 -6.744 1.00 90.62 89 GLU A CA 1
ATOM 678 C C . GLU A 1 89 ? 1.427 -7.066 -7.901 1.00 90.62 89 GLU A C 1
ATOM 680 O O . GLU A 1 89 ? 1.090 -7.236 -9.069 1.00 90.62 89 GLU A O 1
ATOM 685 N N . PHE A 1 90 ? 2.668 -6.692 -7.584 1.00 90.94 90 PHE A N 1
ATOM 686 C CA . PHE A 1 90 ? 3.657 -6.219 -8.555 1.00 90.94 90 PHE A CA 1
ATOM 687 C C . PHE A 1 90 ? 4.761 -7.245 -8.822 1.00 90.94 90 PHE A C 1
ATOM 689 O O . PHE A 1 90 ? 5.890 -6.900 -9.168 1.00 90.94 90 PHE A O 1
ATOM 696 N N . LYS A 1 91 ? 4.448 -8.539 -8.689 1.00 91.69 91 LYS A N 1
ATOM 697 C CA . LYS A 1 91 ? 5.414 -9.630 -8.901 1.00 91.69 91 LYS A CA 1
ATOM 698 C C . LYS A 1 91 ? 6.098 -9.569 -10.274 1.00 91.69 91 LYS A C 1
ATOM 700 O O . LYS A 1 91 ? 7.267 -9.933 -10.396 1.00 91.69 91 LYS A O 1
ATOM 705 N N . GLU A 1 92 ? 5.358 -9.158 -11.301 1.00 93.31 92 GLU A N 1
ATOM 706 C CA . GLU A 1 92 ? 5.831 -9.095 -12.690 1.00 93.31 92 GLU A CA 1
ATOM 707 C C . GLU A 1 92 ? 6.506 -7.761 -13.044 1.00 93.31 92 GLU A C 1
ATOM 709 O O . GLU A 1 92 ? 7.154 -7.671 -14.086 1.00 93.31 92 GLU A O 1
ATOM 714 N N . ASP A 1 93 ? 6.429 -6.758 -12.163 1.00 91.31 93 ASP A N 1
ATOM 715 C CA . ASP A 1 93 ? 7.077 -5.455 -12.325 1.00 91.31 93 ASP A CA 1
ATOM 716 C C . ASP A 1 93 ? 7.981 -5.142 -11.118 1.00 91.31 93 ASP A C 1
ATOM 718 O O . ASP A 1 93 ? 7.564 -4.498 -10.150 1.00 91.31 93 ASP A O 1
ATOM 722 N N . PRO A 1 94 ? 9.260 -5.563 -11.165 1.00 90.25 94 PRO A N 1
ATOM 723 C CA . PRO A 1 94 ? 10.202 -5.328 -10.077 1.00 90.25 94 PRO A CA 1
ATOM 724 C C . PRO A 1 94 ? 10.428 -3.845 -9.758 1.00 90.25 94 PRO A C 1
ATOM 726 O O . PRO A 1 94 ? 10.769 -3.519 -8.619 1.00 90.25 94 PRO A O 1
ATOM 729 N N . ALA A 1 95 ? 10.276 -2.951 -10.742 1.00 89.75 95 ALA A N 1
ATOM 730 C CA . ALA A 1 95 ? 10.476 -1.522 -10.534 1.00 89.75 95 ALA A CA 1
ATOM 731 C C . ALA A 1 95 ? 9.323 -0.936 -9.715 1.00 89.75 95 ALA A C 1
ATOM 733 O O . ALA A 1 95 ? 9.572 -0.233 -8.733 1.00 89.75 95 ALA A O 1
ATOM 734 N N . THR A 1 96 ? 8.086 -1.281 -10.069 1.00 88.31 96 THR A N 1
ATOM 735 C CA . THR A 1 96 ? 6.894 -0.876 -9.312 1.00 88.31 96 THR A CA 1
ATOM 736 C C . THR A 1 96 ? 6.845 -1.554 -7.947 1.00 88.31 96 THR A C 1
ATOM 738 O O . THR A 1 96 ? 6.616 -0.875 -6.948 1.00 88.31 96 THR A O 1
ATOM 741 N N . ASN A 1 97 ? 7.199 -2.841 -7.854 1.00 91.25 97 ASN A N 1
ATOM 742 C CA . ASN A 1 97 ? 7.314 -3.532 -6.567 1.00 91.25 97 ASN A CA 1
ATOM 743 C C . ASN A 1 97 ? 8.283 -2.815 -5.618 1.00 91.25 97 ASN A C 1
ATOM 745 O O . ASN A 1 97 ? 7.977 -2.625 -4.445 1.00 91.25 97 ASN A O 1
ATOM 749 N N . LYS A 1 98 ? 9.445 -2.380 -6.122 1.00 91.81 98 LYS A N 1
ATOM 750 C CA . LYS A 1 98 ? 10.409 -1.641 -5.305 1.00 91.81 98 LYS A CA 1
ATOM 751 C C . LYS A 1 98 ? 9.823 -0.322 -4.794 1.00 91.81 98 LYS A C 1
ATOM 753 O O . LYS A 1 98 ? 9.954 -0.043 -3.609 1.00 91.81 98 LYS A O 1
ATOM 758 N N . LYS A 1 99 ? 9.164 0.460 -5.655 1.00 88.88 99 LYS A N 1
ATOM 759 C CA . LYS A 1 99 ? 8.527 1.726 -5.249 1.00 88.88 99 LYS A CA 1
ATOM 760 C C . LYS A 1 99 ? 7.422 1.503 -4.219 1.00 88.88 99 LYS A C 1
ATOM 762 O O . LYS A 1 99 ? 7.348 2.249 -3.253 1.00 88.88 99 LYS A O 1
ATOM 767 N N . CYS A 1 100 ? 6.630 0.449 -4.394 1.00 88.88 100 CYS A N 1
ATOM 768 C CA . CYS A 1 100 ? 5.607 0.045 -3.436 1.00 88.88 100 CYS A CA 1
ATOM 769 C C . CYS A 1 100 ? 6.228 -0.262 -2.067 1.00 88.88 100 CYS A C 1
ATOM 771 O O . CYS A 1 100 ? 5.822 0.308 -1.063 1.00 88.88 100 CYS A O 1
ATOM 773 N N . VAL A 1 101 ? 7.291 -1.074 -2.027 1.00 91.56 101 VAL A N 1
ATOM 774 C CA . VAL A 1 101 ? 8.027 -1.377 -0.786 1.00 91.56 101 VAL A CA 1
ATOM 775 C C . VAL A 1 101 ? 8.635 -0.119 -0.155 1.00 91.56 101 VAL A C 1
ATOM 777 O O . VAL A 1 101 ? 8.576 0.050 1.063 1.00 91.56 101 VAL A O 1
ATOM 780 N N . ASP A 1 102 ? 9.208 0.777 -0.961 1.00 90.06 102 ASP A N 1
ATOM 781 C CA . ASP A 1 102 ? 9.765 2.042 -0.475 1.00 90.06 102 ASP A CA 1
ATOM 782 C C . ASP A 1 102 ? 8.661 2.931 0.146 1.00 90.06 102 ASP A C 1
ATOM 784 O O . ASP A 1 102 ? 8.861 3.465 1.242 1.00 90.06 102 ASP A O 1
ATOM 788 N N . SER A 1 103 ? 7.479 3.010 -0.479 1.00 86.00 103 SER A N 1
ATOM 789 C CA . SER A 1 103 ? 6.285 3.691 0.055 1.00 86.00 103 SER A CA 1
ATOM 790 C C . SER A 1 103 ? 5.795 3.049 1.358 1.00 86.00 103 SER A C 1
ATOM 792 O O . SER A 1 103 ? 5.667 3.750 2.361 1.00 86.00 103 SER A O 1
ATOM 794 N N . CYS A 1 104 ? 5.691 1.717 1.429 1.00 88.25 104 CYS A N 1
ATOM 795 C CA . CYS A 1 104 ? 5.338 1.005 2.662 1.00 88.25 104 CYS A CA 1
ATOM 796 C C . CYS A 1 104 ? 6.249 1.377 3.845 1.00 88.25 104 CYS A C 1
ATOM 798 O O . CYS A 1 104 ? 5.804 1.432 4.993 1.00 88.25 104 CYS A O 1
ATOM 800 N N . ILE A 1 105 ? 7.545 1.606 3.596 1.00 86.81 105 ILE A N 1
ATOM 801 C CA . ILE A 1 105 ? 8.508 2.005 4.633 1.00 86.81 105 ILE A CA 1
ATOM 802 C C . ILE A 1 105 ? 8.265 3.448 5.091 1.00 86.81 105 ILE A C 1
ATOM 804 O O . ILE A 1 105 ? 8.421 3.737 6.284 1.00 86.81 105 ILE A O 1
ATOM 808 N N . VAL A 1 106 ? 7.933 4.353 4.168 1.00 86.00 106 VAL A N 1
ATOM 809 C CA . VAL A 1 106 ? 7.580 5.744 4.486 1.00 86.00 106 VAL A CA 1
ATOM 810 C C . VAL A 1 106 ? 6.306 5.768 5.325 1.00 86.00 106 VAL A C 1
ATOM 812 O O . VAL A 1 106 ? 6.345 6.249 6.459 1.00 86.00 106 VAL A O 1
ATOM 815 N N . ASP A 1 107 ? 5.246 5.118 4.857 1.00 82.19 107 ASP A N 1
ATOM 816 C CA . ASP A 1 107 ? 3.944 5.097 5.528 1.00 82.19 107 ASP A CA 1
ATOM 817 C C . ASP A 1 107 ? 4.027 4.440 6.909 1.00 82.19 107 ASP A C 1
ATOM 819 O O . ASP A 1 107 ? 3.461 4.933 7.888 1.00 82.19 107 ASP A O 1
ATOM 823 N N . ALA A 1 108 ? 4.823 3.375 7.049 1.00 82.31 108 ALA A N 1
ATOM 824 C CA . ALA A 1 108 ? 5.076 2.760 8.348 1.00 82.31 108 ALA A CA 1
ATOM 825 C C . ALA A 1 108 ? 5.698 3.755 9.343 1.00 82.31 108 ALA A C 1
ATOM 827 O O . ALA A 1 108 ? 5.306 3.800 10.517 1.00 82.31 108 ALA A O 1
ATOM 828 N N . LYS A 1 109 ? 6.670 4.558 8.893 1.00 81.62 109 LYS A N 1
ATOM 829 C CA . LYS A 1 109 ? 7.315 5.579 9.732 1.00 81.62 109 LYS A CA 1
ATOM 830 C C . LYS A 1 109 ? 6.347 6.698 10.087 1.00 81.62 109 LYS A C 1
ATOM 832 O O . LYS A 1 109 ? 6.365 7.144 11.237 1.00 81.62 109 LYS A O 1
ATOM 837 N N . GLU A 1 110 ? 5.516 7.132 9.147 1.00 79.31 110 GLU A N 1
ATOM 838 C CA . GLU A 1 110 ? 4.506 8.160 9.395 1.00 79.31 110 GLU A CA 1
ATOM 839 C C . GLU A 1 110 ? 3.471 7.685 10.411 1.00 79.31 110 GLU A C 1
ATOM 841 O O . GLU A 1 110 ? 3.275 8.349 11.433 1.00 79.31 110 GLU A O 1
ATOM 846 N N . LEU A 1 111 ? 2.900 6.492 10.219 1.00 71.75 111 LEU A N 1
ATOM 847 C CA . LEU A 1 111 ? 1.975 5.870 11.169 1.00 71.75 111 LEU A CA 1
ATOM 848 C C . LEU A 1 111 ? 2.587 5.772 12.567 1.00 71.75 111 LEU A C 1
ATOM 850 O O . LEU A 1 111 ? 1.951 6.147 13.555 1.00 71.75 111 LEU A O 1
ATOM 854 N N . ASN A 1 112 ? 3.842 5.330 12.665 1.00 73.25 112 ASN A N 1
ATOM 855 C CA . ASN A 1 112 ? 4.546 5.288 13.941 1.00 73.25 112 ASN A CA 1
ATOM 856 C C . ASN A 1 112 ? 4.733 6.691 14.540 1.00 73.25 112 ASN A C 1
ATOM 858 O O . ASN A 1 112 ? 4.569 6.866 15.745 1.00 73.25 112 ASN A O 1
ATOM 862 N N . GLY A 1 113 ? 5.027 7.701 13.720 1.00 71.50 113 GLY A N 1
ATOM 863 C CA . GLY A 1 113 ? 5.107 9.099 14.144 1.00 71.50 113 GLY A CA 1
ATOM 864 C C . GLY A 1 113 ? 3.776 9.639 14.678 1.00 71.50 113 GLY A C 1
ATOM 865 O O . GLY A 1 113 ? 3.761 10.319 15.708 1.00 71.50 113 GLY A O 1
ATOM 866 N N . HIS A 1 114 ? 2.661 9.306 14.026 1.00 67.06 114 HIS A N 1
ATOM 867 C CA . HIS A 1 114 ? 1.311 9.669 14.467 1.00 67.06 114 HIS A CA 1
ATOM 868 C C . HIS A 1 114 ? 0.927 8.969 15.776 1.00 67.06 114 HIS A C 1
ATOM 870 O O . HIS A 1 114 ? 0.435 9.621 16.701 1.00 67.06 114 HIS A O 1
ATOM 876 N N . LEU A 1 115 ? 1.219 7.671 15.895 1.00 62.97 115 LEU A N 1
ATOM 877 C CA . LEU A 1 115 ? 0.958 6.889 17.106 1.00 62.97 115 LEU A CA 1
ATOM 878 C C . LEU A 1 115 ? 1.841 7.336 18.285 1.00 62.97 115 LEU A C 1
ATOM 880 O O . LEU A 1 115 ? 1.344 7.493 19.401 1.00 62.97 115 LEU A O 1
ATOM 884 N N . ALA A 1 116 ? 3.130 7.599 18.047 1.00 60.00 116 ALA A N 1
ATOM 885 C CA . ALA A 1 116 ? 4.080 8.033 19.074 1.00 60.00 116 ALA A CA 1
ATOM 886 C C . ALA A 1 116 ? 3.783 9.441 19.608 1.00 60.00 116 ALA A C 1
ATOM 888 O O . ALA A 1 116 ? 4.038 9.720 20.780 1.00 60.00 116 ALA A O 1
ATOM 889 N N . LYS A 1 117 ? 3.204 10.327 18.786 1.00 57.62 117 LYS A N 1
ATOM 890 C CA . LYS A 1 117 ? 2.788 11.672 19.219 1.00 57.62 117 LYS A CA 1
ATOM 891 C C . LYS A 1 117 ? 1.569 11.672 20.153 1.00 57.62 117 LYS A C 1
ATOM 893 O O . LYS A 1 117 ? 1.142 12.746 20.567 1.00 57.62 117 LYS A O 1
ATOM 898 N N . GLY A 1 118 ? 1.010 10.510 20.514 1.00 46.41 118 GLY A N 1
ATOM 899 C CA . GLY A 1 118 ? -0.106 10.417 21.465 1.00 46.41 118 GLY A CA 1
ATOM 900 C C . GLY A 1 118 ? -1.380 11.117 20.983 1.00 46.41 118 GLY A C 1
ATOM 901 O O . GLY A 1 118 ? -2.264 11.426 21.782 1.00 46.41 118 GLY A O 1
ATOM 902 N N . GLY A 1 119 ? -1.477 11.381 19.678 1.00 43.00 119 GLY A N 1
ATOM 903 C CA . GLY A 1 119 ? -2.603 12.061 19.066 1.00 43.00 119 GLY A CA 1
ATOM 904 C C . GLY A 1 119 ? -3.796 11.127 18.956 1.00 43.00 119 GLY A C 1
ATOM 905 O O . GLY A 1 119 ? -4.043 10.545 17.906 1.00 43.00 119 GLY A O 1
ATOM 906 N N . ALA A 1 120 ? -4.581 11.023 20.025 1.00 43.56 120 ALA A N 1
ATOM 907 C CA . ALA A 1 120 ? -6.010 10.803 19.875 1.00 43.56 120 ALA A CA 1
ATOM 908 C C . ALA A 1 120 ? -6.579 12.006 19.101 1.00 43.56 120 ALA A C 1
ATOM 910 O O . ALA A 1 120 ? -6.991 13.003 19.688 1.00 43.56 120 ALA A O 1
ATOM 911 N N . SER A 1 121 ? -6.529 11.966 17.773 1.00 43.59 121 SER A N 1
ATOM 912 C CA . SER A 1 121 ? -7.209 12.949 16.940 1.00 43.59 121 SER A CA 1
ATOM 913 C C . SER A 1 121 ? -7.793 12.268 15.716 1.00 43.59 121 SER A C 1
ATOM 915 O O . SER A 1 121 ? -7.085 11.836 14.815 1.00 43.59 121 SER A O 1
ATOM 917 N N . SER A 1 122 ? -9.120 12.161 15.772 1.00 37.69 122 SER A N 1
ATOM 918 C CA . SER A 1 122 ? -10.035 12.088 14.639 1.00 37.69 122 SER A CA 1
ATOM 919 C C . SER A 1 122 ? -9.797 10.976 13.618 1.00 37.69 122 SER A C 1
ATOM 921 O O . SER A 1 122 ? -9.651 11.245 12.433 1.00 37.69 122 SER A O 1
ATOM 923 N N . VAL A 1 123 ? -9.933 9.717 14.038 1.00 38.12 123 VAL A N 1
ATOM 924 C CA . VAL A 1 123 ? -10.765 8.836 13.206 1.00 38.12 123 VAL A CA 1
ATOM 925 C C . VAL A 1 123 ? -12.196 9.277 13.507 1.00 38.12 123 VAL A C 1
ATOM 927 O O . VAL A 1 123 ? -12.571 9.237 14.686 1.00 38.12 123 VAL A O 1
ATOM 930 N N . PRO A 1 124 ? -12.986 9.772 12.536 1.00 33.19 124 PRO A N 1
ATOM 931 C CA . PRO A 1 124 ? -14.386 10.046 12.797 1.00 33.19 124 PRO A CA 1
ATOM 932 C C . PRO A 1 124 ? -15.003 8.723 13.235 1.00 33.19 124 PRO A C 1
ATOM 934 O O . PRO A 1 124 ? -15.047 7.759 12.469 1.00 33.19 124 PRO A O 1
ATOM 937 N N . ALA A 1 125 ? -15.434 8.658 14.494 1.00 35.97 125 ALA A N 1
ATOM 938 C CA . ALA A 1 125 ? -16.369 7.636 14.909 1.00 35.97 125 ALA A CA 1
ATOM 939 C C . ALA A 1 125 ? -17.546 7.749 13.938 1.00 35.97 125 ALA A C 1
ATOM 941 O O . ALA A 1 125 ? -18.179 8.805 13.864 1.00 35.97 125 ALA A O 1
ATOM 942 N N . ARG A 1 126 ? -17.755 6.708 13.125 1.00 33.91 126 ARG A N 1
ATOM 943 C CA . ARG A 1 126 ? -18.933 6.601 12.267 1.00 33.91 126 ARG A CA 1
ATOM 944 C C . ARG A 1 126 ? -20.150 6.861 13.164 1.00 33.91 126 ARG A C 1
ATOM 946 O O . ARG A 1 126 ? -20.300 6.188 14.185 1.00 33.91 126 ARG A O 1
ATOM 953 N N . ALA A 1 127 ? -20.895 7.912 12.828 1.00 38.88 127 ALA A N 1
ATOM 954 C CA . ALA A 1 127 ? -22.151 8.280 13.471 1.00 38.88 127 ALA A CA 1
ATOM 955 C C . ALA A 1 127 ? -23.200 7.173 13.308 1.00 38.88 127 ALA A C 1
ATOM 957 O O . ALA A 1 127 ? -23.127 6.440 12.292 1.00 38.88 127 ALA A O 1
#